Protein AF-A0AAE8HWF2-F1 (afdb_monomer_lite)

Secondary structure (DSSP, 8-state):
---HHHHHHHHHHHHHHHHHHHTS--------S-SPPP-PPP-----TT---PPPPTTSSS-PPPPPHHHHHHHH---GGGS-----PPP---TTTTTS-----SSPPTTGGG-

Sequence (114 aa):
MLSKPALKLLAVSGLVALAVSACGRRGALEPPQTAAPAAAPASGGAATGRRTLPVSVGLGGGAPEPDAASVRAGDELSVAAVPPGGTDAPVETSRGARRGYRVPKEPFILDPLL

Structure (mmCIF, N/CA/C/O backbone):
data_AF-A0AAE8HWF2-F1
#
_entry.id   AF-A0AAE8HWF2-F1
#
loop_
_atom_site.group_PDB
_atom_site.id
_atom_site.type_symbol
_atom_site.label_atom_id
_atom_site.label_alt_id
_atom_site.label_comp_id
_atom_site.label_asym_id
_atom_site.label_entity_id
_atom_site.label_seq_id
_atom_site.pdbx_PDB_ins_code
_atom_site.Cartn_x
_atom_site.Cartn_y
_atom_site.Cartn_z
_atom_site.occupancy
_atom_site.B_iso_or_equiv
_atom_site.auth_seq_id
_atom_site.auth_comp_id
_atom_site.auth_asym_id
_atom_site.auth_atom_id
_atom_site.pdbx_PDB_model_num
ATOM 1 N N . MET A 1 1 ? -1.653 30.275 40.012 1.00 62.50 1 MET A N 1
ATOM 2 C CA . MET A 1 1 ? -1.751 28.814 39.796 1.00 62.50 1 MET A CA 1
ATOM 3 C C . MET A 1 1 ? -3.032 28.552 39.025 1.00 62.50 1 MET A C 1
ATOM 5 O O . MET A 1 1 ? -4.103 28.825 39.551 1.00 62.50 1 MET A O 1
ATOM 9 N N . LEU A 1 2 ? -2.933 28.156 37.755 1.00 74.94 2 LEU A N 1
ATOM 10 C CA . LEU A 1 2 ? -4.113 27.953 36.913 1.00 74.94 2 LEU A CA 1
ATOM 11 C C . LEU A 1 2 ? -4.880 26.726 37.424 1.00 74.94 2 LEU A C 1
ATOM 13 O O . LEU A 1 2 ? -4.284 25.672 37.651 1.00 74.94 2 LEU A O 1
ATOM 17 N N . SER A 1 3 ? -6.181 26.870 37.670 1.00 84.38 3 SER A N 1
ATOM 18 C CA . SER A 1 3 ? -6.980 25.781 38.227 1.00 84.38 3 SER A CA 1
ATOM 19 C C . SER A 1 3 ? -7.027 24.602 37.243 1.00 84.38 3 SER A C 1
ATOM 21 O O . SER A 1 3 ? -7.055 24.781 36.025 1.00 84.38 3 SER A O 1
ATOM 23 N N . LYS A 1 4 ? -7.044 23.368 37.763 1.00 87.56 4 LYS A N 1
ATOM 24 C CA . LYS A 1 4 ? -7.183 22.141 36.956 1.00 87.56 4 LYS A CA 1
ATOM 25 C C . LYS A 1 4 ? -8.325 22.205 35.919 1.00 87.56 4 LYS A C 1
ATOM 27 O O . LYS A 1 4 ? -8.100 21.733 34.804 1.00 87.56 4 LYS A O 1
ATOM 32 N N . PRO A 1 5 ? -9.517 22.770 36.212 1.00 85.62 5 PRO A N 1
ATOM 33 C CA . PRO A 1 5 ? -10.549 22.933 35.187 1.00 85.62 5 PRO A CA 1
ATOM 34 C C . PRO A 1 5 ? -10.173 23.967 34.118 1.00 85.62 5 PRO A C 1
ATOM 36 O O . PRO A 1 5 ? -10.413 23.711 32.943 1.00 85.62 5 PRO A O 1
ATOM 39 N N . ALA A 1 6 ? -9.517 25.074 34.477 1.00 88.69 6 ALA A N 1
ATOM 40 C CA . ALA A 1 6 ? -9.061 26.068 33.503 1.00 88.69 6 ALA A CA 1
ATOM 41 C C . ALA A 1 6 ? -7.991 25.504 32.551 1.00 88.69 6 ALA A C 1
ATOM 43 O O . ALA A 1 6 ? -8.048 25.760 31.352 1.00 88.69 6 ALA A O 1
ATOM 44 N N . LEU A 1 7 ? -7.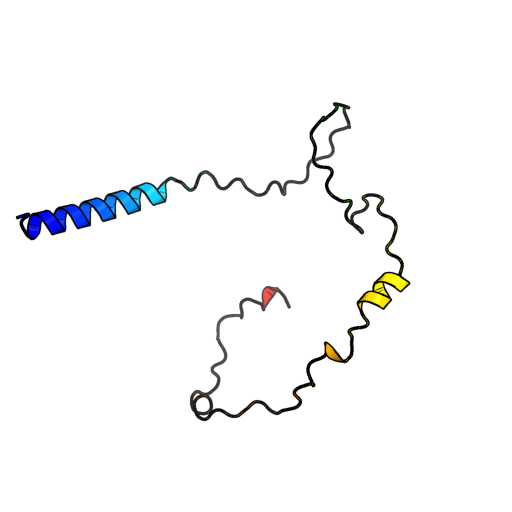074 24.665 33.049 1.00 91.25 7 LEU A N 1
ATOM 45 C CA . LEU A 1 7 ? -6.084 23.984 32.205 1.00 91.25 7 LEU A CA 1
ATOM 46 C C . LEU A 1 7 ? -6.748 23.021 31.203 1.00 91.25 7 LEU A C 1
ATOM 48 O O . LEU A 1 7 ? -6.369 22.984 30.035 1.00 91.25 7 LEU A O 1
ATOM 52 N N . LYS A 1 8 ? -7.766 22.267 31.642 1.00 91.06 8 LYS A N 1
ATOM 53 C CA . LYS A 1 8 ? -8.531 21.365 30.765 1.00 91.06 8 LYS A CA 1
ATOM 54 C C . LYS A 1 8 ? -9.299 22.134 29.694 1.00 91.06 8 LYS A C 1
ATOM 56 O O . LYS A 1 8 ? -9.282 21.724 28.540 1.00 91.06 8 LYS A O 1
ATOM 61 N N . LEU A 1 9 ? -9.928 23.252 30.061 1.00 93.81 9 LEU A N 1
ATOM 62 C CA . LEU A 1 9 ? -10.639 24.104 29.106 1.00 93.81 9 LEU A CA 1
ATOM 63 C C . LEU A 1 9 ? -9.697 24.664 28.036 1.00 93.81 9 LEU A C 1
ATOM 65 O O . LEU A 1 9 ? -10.053 24.662 26.863 1.00 93.81 9 LEU A O 1
ATOM 69 N N . LEU A 1 10 ? -8.483 25.065 28.422 1.00 93.44 10 LEU A N 1
ATOM 70 C CA . LEU A 1 10 ? -7.475 25.589 27.497 1.00 93.44 10 LEU A CA 1
ATOM 71 C C . LEU A 1 10 ? -6.927 24.497 26.558 1.00 93.44 10 LEU A C 1
ATOM 73 O O . LEU A 1 10 ? -6.728 24.732 25.369 1.00 93.44 10 LEU A O 1
ATOM 77 N N . ALA A 1 11 ? -6.741 23.276 27.065 1.00 93.50 11 ALA A N 1
ATOM 78 C CA . ALA A 1 11 ? -6.332 22.137 26.242 1.00 93.50 11 ALA A CA 1
ATOM 79 C C . ALA A 1 11 ? -7.414 21.735 25.224 1.00 93.50 11 ALA A C 1
ATOM 81 O O . ALA A 1 11 ? -7.111 21.500 24.054 1.00 93.50 11 ALA A O 1
ATOM 82 N N . VAL A 1 12 ? -8.680 21.693 25.654 1.00 95.19 12 VAL A N 1
ATOM 83 C CA . VAL A 1 12 ? -9.813 21.368 24.775 1.00 95.19 12 VAL A CA 1
ATOM 84 C C . VAL A 1 12 ? -10.005 22.452 23.715 1.00 95.19 12 VAL A C 1
ATOM 86 O O . VAL A 1 12 ? -10.159 22.121 22.540 1.00 95.19 12 VAL A O 1
ATOM 89 N N . SER A 1 13 ? -9.937 23.736 24.084 1.00 91.25 13 SER A N 1
ATOM 90 C CA . SER A 1 13 ? -10.081 24.830 23.115 1.00 91.25 13 SER A CA 1
ATOM 91 C C . SER A 1 13 ? -8.957 24.836 22.074 1.00 91.25 13 SER A C 1
ATOM 93 O O . SER A 1 13 ? -9.227 25.032 20.889 1.00 91.25 13 SER A O 1
ATOM 95 N N . GLY A 1 14 ? -7.717 24.546 22.485 1.00 92.69 14 GLY A N 1
ATOM 96 C CA . GLY A 1 14 ? -6.578 24.416 21.575 1.00 92.69 14 GLY A CA 1
ATOM 97 C C . GLY A 1 14 ? -6.745 23.274 20.569 1.00 92.69 14 GLY A C 1
ATOM 98 O O . GLY A 1 14 ? -6.499 23.464 19.377 1.00 92.69 14 GLY A O 1
ATOM 99 N N . LEU A 1 15 ? -7.228 22.110 21.018 1.00 91.19 15 LEU A N 1
ATOM 100 C CA . LEU A 1 15 ? -7.469 20.960 20.141 1.00 91.19 15 LEU A CA 1
ATOM 101 C C . LEU A 1 15 ? -8.554 21.258 19.093 1.00 91.19 15 LEU A C 1
ATOM 103 O O . LEU A 1 15 ? -8.394 20.930 17.917 1.00 91.19 15 LEU A O 1
ATOM 107 N N . VAL A 1 16 ? -9.637 21.921 19.512 1.00 91.31 16 VAL A N 1
ATOM 108 C CA . VAL A 1 16 ? -10.736 22.317 18.618 1.00 91.31 16 VAL A CA 1
ATOM 109 C C . VAL A 1 16 ? -10.252 23.322 17.570 1.00 91.31 16 VAL A C 1
ATOM 111 O O . VAL A 1 16 ? -10.530 23.149 16.384 1.00 91.31 16 VAL A O 1
ATOM 114 N N . ALA A 1 17 ? -9.474 24.331 17.971 1.00 88.12 17 ALA A N 1
ATOM 115 C CA . ALA A 1 17 ? -8.916 25.310 17.038 1.00 88.12 17 ALA A CA 1
ATOM 116 C C . ALA A 1 17 ? -7.984 24.658 15.995 1.00 88.12 17 ALA A C 1
ATOM 118 O O . ALA A 1 17 ? -8.047 24.984 14.804 1.00 88.12 17 ALA A O 1
ATOM 119 N N . LEU A 1 18 ? -7.163 23.689 16.419 1.00 84.12 18 LEU A N 1
ATOM 120 C CA . LEU A 1 18 ? -6.274 22.949 15.521 1.00 84.12 18 LEU A CA 1
ATOM 121 C C . LEU A 1 18 ? -7.067 22.136 14.485 1.00 84.12 18 LEU A C 1
ATOM 123 O O . LEU A 1 18 ? -6.780 22.215 13.291 1.00 84.12 18 LEU A O 1
ATOM 127 N N . ALA A 1 19 ? -8.100 21.413 14.922 1.00 83.06 19 ALA A N 1
ATOM 128 C CA . ALA A 1 19 ? -8.928 20.590 14.043 1.00 83.06 19 ALA A CA 1
ATOM 129 C C . ALA A 1 19 ? -9.660 21.421 12.974 1.00 83.06 19 ALA A C 1
ATOM 131 O O . ALA A 1 19 ? -9.674 21.050 11.799 1.00 83.06 19 ALA A O 1
ATOM 132 N N . VAL A 1 20 ? -10.219 22.574 13.355 1.00 82.50 20 VAL A N 1
ATOM 133 C CA . VAL A 1 20 ? -10.949 23.444 12.417 1.00 82.50 20 VAL A CA 1
ATOM 134 C C . VAL A 1 20 ? -10.001 24.092 11.401 1.00 82.50 20 VAL A C 1
ATOM 136 O O . VAL A 1 20 ? -10.334 24.173 10.220 1.00 82.50 20 VAL A O 1
ATOM 139 N N . SER A 1 21 ? -8.789 24.485 11.812 1.00 73.25 21 SER A N 1
ATOM 140 C CA . SER A 1 21 ? -7.801 25.076 10.890 1.00 73.25 21 SER A CA 1
ATOM 141 C C . SER A 1 21 ? -7.233 24.078 9.870 1.00 73.25 21 SER A C 1
ATOM 143 O O . SER A 1 21 ? -6.912 24.463 8.743 1.00 73.25 21 SER A O 1
ATOM 145 N N . ALA A 1 22 ? -7.165 22.788 10.215 1.00 67.38 22 ALA A N 1
ATOM 146 C CA . ALA A 1 22 ? -6.715 21.736 9.303 1.00 67.38 22 ALA A CA 1
ATOM 147 C C . ALA A 1 22 ? -7.746 21.390 8.209 1.00 67.38 22 ALA A C 1
ATOM 149 O O . ALA A 1 22 ? -7.369 20.889 7.149 1.00 67.38 22 ALA A O 1
ATOM 150 N N . CYS A 1 23 ? -9.031 21.686 8.426 1.00 64.69 23 CYS A N 1
ATOM 151 C CA . CYS A 1 23 ? -10.114 21.272 7.528 1.00 64.69 23 CYS A CA 1
ATOM 152 C C . CYS A 1 23 ? -10.315 22.185 6.299 1.00 64.69 23 CYS A C 1
ATOM 154 O O . CYS A 1 23 ? -11.016 21.804 5.369 1.00 64.69 23 CYS A O 1
ATOM 156 N N . GLY A 1 24 ? -9.696 23.373 6.254 1.00 61.97 24 GLY A N 1
ATOM 157 C CA . GLY A 1 24 ? -9.940 24.373 5.197 1.00 61.97 24 GLY A CA 1
ATOM 158 C C . GLY A 1 24 ? -8.816 24.580 4.172 1.00 61.97 24 GLY A C 1
ATOM 159 O O . GLY A 1 24 ? -8.994 25.324 3.214 1.00 61.97 24 GLY A O 1
ATOM 160 N N . ARG A 1 25 ? -7.639 23.961 4.354 1.00 57.47 25 ARG A N 1
ATOM 161 C CA . ARG A 1 25 ? -6.461 24.149 3.470 1.00 57.47 25 ARG A CA 1
ATOM 162 C C . ARG A 1 25 ? -6.388 23.166 2.303 1.00 57.47 25 ARG A C 1
ATOM 164 O O . ARG A 1 25 ? -5.469 23.255 1.492 1.00 57.47 25 ARG A O 1
ATOM 171 N N . ARG A 1 26 ? -7.337 22.237 2.194 1.00 59.62 26 ARG A N 1
ATOM 172 C CA . ARG A 1 26 ? -7.532 21.469 0.964 1.00 59.62 26 ARG A CA 1
ATOM 173 C C . ARG A 1 26 ? -8.344 22.361 0.023 1.00 59.62 26 ARG A C 1
ATOM 175 O O . ARG A 1 26 ? -9.561 22.247 -0.046 1.00 59.62 26 ARG A O 1
ATOM 182 N N . GLY A 1 27 ? -7.664 23.310 -0.628 1.00 60.41 27 GLY A N 1
ATOM 183 C CA . GLY A 1 27 ? -8.220 23.988 -1.801 1.00 60.41 27 GLY A CA 1
ATOM 184 C C . GLY A 1 27 ? -8.720 22.951 -2.810 1.00 60.41 27 GLY A C 1
ATOM 185 O O . GLY A 1 27 ? -8.299 21.792 -2.736 1.00 60.41 27 GLY A O 1
ATOM 186 N N . ALA A 1 28 ? -9.638 23.353 -3.697 1.00 60.34 28 ALA A N 1
ATOM 187 C CA . ALA A 1 28 ? -10.197 22.474 -4.721 1.00 60.34 28 ALA A CA 1
ATOM 188 C C . ALA A 1 28 ? -9.078 21.620 -5.327 1.00 60.34 28 ALA A C 1
ATOM 190 O O . ALA A 1 28 ? -8.038 22.150 -5.720 1.00 60.34 28 ALA A O 1
ATOM 191 N N . LEU A 1 29 ? -9.257 20.298 -5.295 1.00 59.38 29 LEU A N 1
ATOM 192 C CA . LEU A 1 29 ? -8.349 19.376 -5.958 1.00 59.38 29 LEU A CA 1
ATOM 193 C C . LEU A 1 29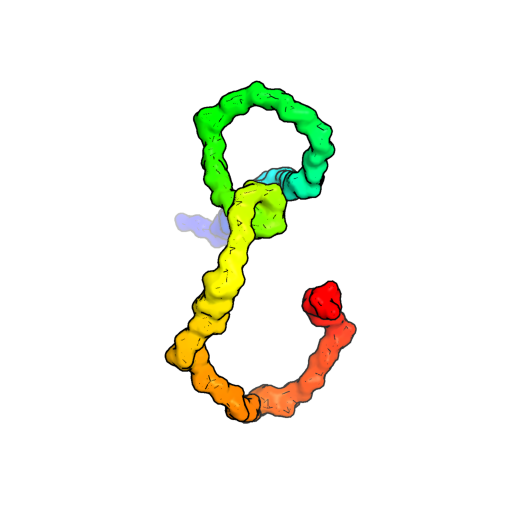 ? -8.419 19.721 -7.441 1.00 59.38 29 LEU A C 1
ATOM 195 O O . LEU A 1 29 ? -9.361 19.310 -8.112 1.00 59.38 29 LEU A O 1
ATOM 199 N N . GLU A 1 30 ? -7.472 20.530 -7.916 1.00 63.56 30 GLU A N 1
ATOM 200 C CA . GLU A 1 30 ? -7.312 20.772 -9.339 1.00 63.56 30 GLU A CA 1
ATOM 201 C C . GLU A 1 30 ? -7.085 19.395 -9.968 1.00 63.56 30 GLU A C 1
ATOM 203 O O . GLU A 1 30 ? -6.119 18.711 -9.595 1.00 63.56 30 GLU A O 1
ATOM 208 N N . PRO A 1 31 ? -8.005 18.923 -10.828 1.00 57.00 31 PRO A N 1
ATOM 209 C CA . PRO A 1 31 ? -7.811 17.653 -11.491 1.00 57.00 31 PRO A CA 1
ATOM 210 C C . PRO A 1 31 ? -6.499 17.738 -12.280 1.00 57.00 31 PRO A C 1
ATOM 212 O O . PRO A 1 31 ? -6.178 18.798 -12.827 1.00 57.00 31 PRO A O 1
ATOM 215 N N . PRO A 1 32 ? -5.703 16.656 -12.344 1.00 55.53 32 PRO A N 1
ATOM 216 C CA . PRO A 1 32 ? -4.558 16.645 -13.238 1.00 55.53 32 PRO A CA 1
ATOM 217 C C . PRO A 1 32 ? -5.059 17.028 -14.634 1.00 55.53 32 PRO A C 1
ATOM 219 O O . PRO A 1 32 ? -6.111 16.559 -15.070 1.00 55.53 32 PRO A O 1
ATOM 222 N N . GLN A 1 33 ? -4.328 17.916 -15.306 1.00 58.56 33 GLN A N 1
ATOM 223 C CA . GLN A 1 33 ? -4.620 18.455 -16.643 1.00 58.56 33 GLN A CA 1
ATOM 224 C C . GLN A 1 33 ? -4.456 17.370 -17.734 1.00 58.56 33 GLN A C 1
ATOM 226 O O . GLN A 1 33 ? -3.883 17.585 -18.794 1.00 58.56 33 GLN A O 1
ATOM 231 N N . THR A 1 34 ? -4.944 16.161 -17.464 1.00 53.62 34 THR A N 1
ATOM 232 C CA . THR A 1 34 ? -4.955 14.998 -18.350 1.00 53.62 34 THR A CA 1
ATOM 233 C C . THR A 1 34 ? -6.055 15.094 -19.409 1.00 53.62 34 THR A C 1
ATOM 235 O O . THR A 1 34 ? -6.208 14.180 -20.215 1.00 53.62 34 THR A O 1
ATOM 238 N N . ALA A 1 35 ? -6.821 16.189 -19.452 1.00 54.72 35 ALA A N 1
ATOM 239 C CA . ALA A 1 35 ? -7.588 16.514 -20.642 1.00 54.72 35 ALA A CA 1
ATOM 240 C C . ALA A 1 35 ? -6.593 16.901 -21.745 1.00 54.72 35 ALA A C 1
ATOM 242 O O . ALA A 1 35 ? -6.038 17.999 -21.741 1.00 54.72 35 ALA A O 1
ATOM 243 N N . ALA A 1 36 ? -6.338 15.962 -22.659 1.00 51.88 36 ALA A N 1
ATOM 244 C CA . ALA A 1 36 ? -5.548 16.197 -23.858 1.00 51.88 36 ALA A CA 1
ATOM 245 C C . ALA A 1 36 ? -6.038 17.485 -24.545 1.00 51.88 36 ALA A C 1
ATOM 247 O O . ALA A 1 36 ? -7.241 17.606 -24.803 1.00 51.88 36 ALA A O 1
ATOM 248 N N . PRO A 1 37 ? -5.159 18.459 -24.840 1.00 50.06 37 PRO A N 1
ATOM 249 C CA . PRO A 1 37 ? -5.582 19.627 -25.587 1.00 50.06 37 PRO A CA 1
ATOM 250 C C . PRO A 1 37 ? -6.009 19.164 -26.982 1.00 50.06 37 PRO A C 1
ATOM 252 O O . PRO A 1 37 ? -5.226 18.564 -27.719 1.00 50.06 37 PRO A O 1
ATOM 255 N N . ALA A 1 38 ? -7.263 19.440 -27.344 1.00 59.59 38 ALA A N 1
ATOM 256 C CA . ALA A 1 38 ? -7.675 19.405 -28.737 1.00 59.59 38 ALA A CA 1
ATOM 257 C C . ALA A 1 38 ? -6.752 20.354 -29.514 1.00 59.59 38 ALA A C 1
ATOM 259 O O . ALA A 1 38 ? -6.527 21.490 -29.091 1.00 59.59 38 ALA A O 1
ATOM 260 N N . ALA A 1 39 ? -6.171 19.857 -30.606 1.00 48.00 39 ALA A N 1
ATOM 261 C CA . ALA A 1 39 ? -5.190 20.577 -31.402 1.00 48.00 39 ALA A CA 1
ATOM 262 C C . ALA A 1 39 ? -5.717 21.966 -31.807 1.00 48.00 39 ALA A C 1
ATOM 264 O O . ALA A 1 39 ? -6.652 22.079 -32.597 1.00 48.00 39 ALA A O 1
ATOM 265 N N . ALA A 1 40 ? -5.096 23.018 -31.275 1.00 46.09 40 ALA A N 1
ATOM 266 C CA . ALA A 1 40 ? -5.243 24.385 -31.759 1.00 46.09 40 ALA A CA 1
ATOM 267 C C . ALA A 1 40 ? -3.996 24.749 -32.583 1.00 46.09 40 ALA A C 1
ATOM 269 O O . ALA A 1 40 ? -2.889 24.334 -32.219 1.00 46.09 40 ALA A O 1
ATOM 270 N N . PRO A 1 41 ? -4.142 25.487 -33.698 1.00 44.44 41 PRO A N 1
ATOM 271 C CA . PRO A 1 41 ? -3.028 25.756 -34.589 1.00 44.44 41 PRO A CA 1
ATOM 272 C C . PRO A 1 41 ? -2.022 26.701 -33.929 1.00 44.44 41 PRO A C 1
ATOM 274 O O . PRO A 1 41 ? -2.375 27.605 -33.172 1.00 44.44 41 PRO A O 1
ATOM 277 N N . ALA A 1 42 ? -0.750 26.457 -34.236 1.00 51.38 42 ALA A N 1
ATOM 278 C CA . ALA A 1 42 ? 0.388 27.195 -33.726 1.00 51.38 42 ALA A CA 1
ATOM 279 C C . ALA A 1 42 ? 0.288 28.690 -34.058 1.00 51.38 42 ALA A C 1
ATOM 281 O O . ALA A 1 42 ? 0.291 29.085 -35.222 1.00 51.38 42 ALA A O 1
ATOM 282 N N . SER A 1 43 ? 0.298 29.524 -33.025 1.00 38.56 43 SER A N 1
ATOM 283 C CA . SER A 1 43 ? 0.600 30.945 -33.150 1.00 38.56 43 SER A CA 1
ATOM 284 C C . SER A 1 43 ? 1.823 31.262 -32.301 1.00 38.56 43 SER A C 1
ATOM 286 O O . SER A 1 43 ? 1.842 31.034 -31.090 1.00 38.56 43 SER A O 1
ATOM 288 N N . GLY A 1 44 ? 2.862 31.732 -32.994 1.00 54.12 44 GLY A N 1
ATOM 289 C CA . GLY A 1 44 ? 4.159 32.084 -32.447 1.00 54.12 44 GLY A CA 1
ATOM 290 C C . GLY A 1 44 ? 4.063 33.154 -31.365 1.00 54.12 44 GLY A C 1
ATOM 291 O O . GLY A 1 44 ? 3.341 34.139 -31.483 1.00 54.12 44 GLY A O 1
ATOM 292 N N . GLY A 1 45 ? 4.833 32.947 -30.308 1.00 38.78 45 GLY A N 1
ATOM 293 C CA . GLY A 1 45 ? 4.963 33.882 -29.205 1.00 38.78 45 GLY A CA 1
ATOM 294 C C . GLY A 1 45 ? 6.114 33.428 -28.330 1.00 38.78 45 GLY A C 1
ATOM 295 O O . GLY A 1 45 ? 6.004 32.430 -27.620 1.00 38.78 45 GLY A O 1
ATOM 296 N N . ALA A 1 46 ? 7.238 34.129 -28.456 1.00 54.97 46 ALA A N 1
ATOM 297 C CA . ALA A 1 46 ? 8.466 33.890 -27.718 1.00 54.97 46 ALA A CA 1
ATOM 298 C C . ALA A 1 46 ? 8.192 33.774 -26.210 1.00 54.97 46 ALA A C 1
ATOM 300 O O . ALA A 1 46 ? 7.704 34.709 -25.579 1.00 54.97 46 ALA A O 1
ATOM 301 N N . ALA A 1 47 ? 8.533 32.624 -25.631 1.00 47.88 47 ALA A N 1
ATOM 302 C CA . ALA A 1 47 ? 8.538 32.425 -24.191 1.00 47.88 47 ALA A CA 1
ATOM 303 C C . ALA A 1 47 ? 9.991 32.411 -23.704 1.00 47.88 47 ALA A C 1
ATOM 305 O O . ALA A 1 47 ? 10.612 31.356 -23.563 1.00 47.88 47 ALA A O 1
ATOM 306 N N . THR A 1 48 ? 10.518 33.610 -23.462 1.00 53.28 48 THR A N 1
ATOM 307 C CA . THR A 1 48 ? 11.827 33.898 -22.853 1.00 53.28 48 THR A CA 1
ATOM 308 C C . THR A 1 48 ? 11.854 33.460 -21.380 1.00 53.28 48 THR A C 1
ATOM 310 O O . THR A 1 48 ? 11.931 34.279 -20.470 1.00 53.28 48 THR A O 1
ATOM 313 N N . GLY A 1 49 ? 11.719 32.155 -21.129 1.00 56.75 49 GLY A N 1
ATOM 314 C CA . GLY A 1 49 ? 11.692 31.605 -19.769 1.00 56.75 49 GLY A CA 1
ATOM 315 C C . GLY A 1 49 ? 11.134 30.190 -19.611 1.00 56.75 49 GLY A C 1
ATOM 316 O O . GLY A 1 49 ? 10.864 29.776 -18.485 1.00 56.75 49 GLY A O 1
ATOM 317 N N . ARG A 1 50 ? 10.936 29.417 -20.688 1.00 50.34 50 ARG A N 1
ATOM 318 C CA . ARG A 1 50 ? 10.571 28.001 -20.541 1.00 50.34 50 ARG A CA 1
ATOM 319 C C . ARG A 1 50 ? 11.828 27.193 -20.248 1.00 50.34 50 ARG A C 1
ATOM 321 O O . ARG A 1 50 ? 12.731 27.141 -21.074 1.00 50.34 50 ARG A O 1
ATOM 328 N N . ARG A 1 51 ? 11.874 26.549 -19.077 1.00 60.81 51 ARG A N 1
ATOM 329 C CA . ARG A 1 51 ? 12.783 25.422 -18.835 1.00 60.81 51 ARG A CA 1
ATOM 330 C C . ARG A 1 51 ? 12.540 24.416 -19.956 1.00 60.81 51 ARG A C 1
ATOM 332 O O . ARG A 1 51 ? 11.481 23.793 -19.984 1.00 60.81 51 ARG A O 1
ATOM 339 N N . THR A 1 52 ? 13.473 24.319 -20.895 1.00 63.91 52 THR A N 1
ATOM 340 C CA . THR A 1 52 ? 13.447 23.281 -21.921 1.00 63.91 52 THR A CA 1
ATOM 341 C C . THR A 1 52 ? 13.490 21.948 -21.191 1.00 63.91 52 THR A C 1
ATOM 343 O O . THR A 1 52 ? 14.471 21.640 -20.514 1.00 63.91 52 THR A O 1
ATOM 346 N N . LEU A 1 53 ? 12.387 21.206 -21.239 1.00 68.00 53 LEU A N 1
ATOM 347 C CA . LEU A 1 53 ? 12.354 19.853 -20.709 1.00 68.00 53 LEU A CA 1
ATOM 348 C C . LEU A 1 53 ? 13.269 18.991 -21.589 1.00 68.00 53 LEU A C 1
ATOM 350 O O . LEU A 1 53 ? 13.268 19.181 -22.810 1.00 68.00 53 LEU A O 1
ATOM 354 N N . PRO A 1 54 ? 14.068 18.085 -21.002 1.00 66.88 54 PRO A N 1
ATOM 355 C CA . PRO A 1 54 ? 14.854 17.149 -21.789 1.00 66.88 54 PRO A CA 1
ATOM 356 C C . PRO A 1 54 ? 13.918 16.357 -22.705 1.00 66.88 54 PRO A C 1
ATOM 358 O O . PRO A 1 54 ? 12.830 15.950 -22.296 1.00 66.88 54 PRO A O 1
ATOM 361 N N . VAL A 1 55 ? 14.332 16.184 -23.959 1.00 71.56 55 VAL A N 1
ATOM 362 C CA . VAL A 1 55 ? 13.559 15.437 -24.952 1.00 71.56 55 VAL A CA 1
ATOM 363 C C . VAL A 1 55 ? 13.461 13.986 -24.485 1.00 71.56 55 VAL A C 1
ATOM 365 O O . VAL A 1 55 ? 14.476 13.344 -24.218 1.00 71.56 55 VAL A O 1
ATOM 368 N N . SER A 1 56 ? 12.241 13.474 -24.355 1.00 61.62 56 SER A N 1
ATOM 369 C CA . SER A 1 56 ? 11.981 12.080 -24.008 1.00 61.62 56 SER A CA 1
ATOM 370 C C . SER A 1 56 ? 12.159 11.181 -25.235 1.00 61.62 56 SER A C 1
ATOM 372 O O . SER A 1 56 ? 11.554 11.402 -26.286 1.00 61.62 56 SER A O 1
ATOM 374 N N . VAL A 1 57 ? 12.987 10.144 -25.090 1.00 70.75 57 VAL A N 1
ATOM 375 C CA . VAL A 1 57 ? 13.157 9.081 -26.092 1.00 70.75 57 VAL A CA 1
ATOM 376 C C . VAL A 1 57 ? 11.864 8.255 -26.166 1.00 70.75 57 VAL A C 1
ATOM 378 O O . VAL A 1 57 ? 11.319 7.872 -25.134 1.00 70.75 57 VAL A O 1
ATOM 381 N N . GLY A 1 58 ? 11.350 8.011 -27.377 1.00 66.50 58 GLY A N 1
ATOM 382 C CA . GLY A 1 58 ? 10.202 7.122 -27.625 1.00 66.50 58 GLY A CA 1
ATOM 383 C C . GLY A 1 58 ? 8.806 7.766 -27.699 1.00 66.50 58 GLY A C 1
ATOM 384 O O . GLY A 1 58 ? 7.866 7.093 -28.105 1.00 66.50 58 GLY A O 1
ATOM 385 N N . LEU A 1 59 ? 8.639 9.062 -27.389 1.00 67.56 59 LEU A N 1
ATOM 386 C CA . LEU A 1 59 ? 7.336 9.764 -27.475 1.00 67.56 59 LEU A CA 1
ATOM 387 C C . LEU A 1 59 ? 7.160 10.631 -28.742 1.00 67.56 59 LEU A C 1
ATOM 389 O O . LEU A 1 59 ? 6.431 11.620 -28.741 1.00 67.56 59 LEU A O 1
ATOM 393 N N . GLY A 1 60 ? 7.837 10.286 -29.841 1.00 61.91 60 GLY A N 1
ATOM 394 C CA . GLY A 1 60 ? 7.695 10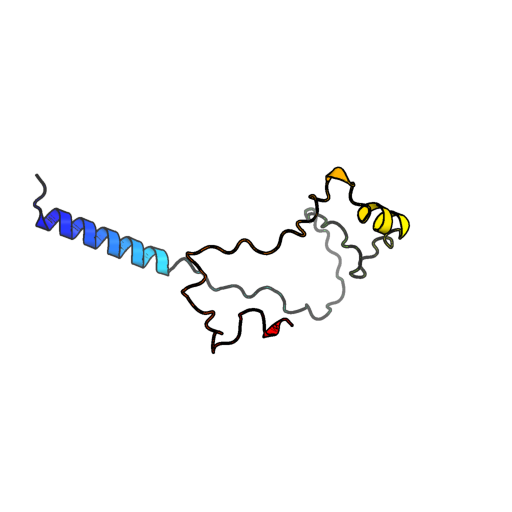.995 -31.124 1.00 61.91 60 GLY A CA 1
ATOM 395 C C . GLY A 1 60 ? 8.299 12.410 -31.162 1.00 61.91 60 GLY A C 1
ATOM 396 O O . GLY A 1 60 ? 8.109 13.129 -32.136 1.00 61.91 60 GLY A O 1
ATOM 397 N N . GLY A 1 61 ? 9.054 12.811 -30.131 1.00 66.75 61 GLY A N 1
ATOM 398 C CA . GLY A 1 61 ? 9.663 14.142 -29.985 1.00 66.75 61 GLY A CA 1
ATOM 399 C C . GLY A 1 61 ? 10.985 14.367 -30.733 1.00 66.75 61 GLY A C 1
ATOM 400 O O . GLY A 1 61 ? 11.696 15.315 -30.414 1.00 66.75 61 GLY A O 1
ATOM 401 N N . GLY A 1 62 ? 11.347 13.505 -31.689 1.00 63.69 62 GLY A N 1
ATOM 402 C CA . GLY A 1 62 ? 12.554 13.672 -32.511 1.00 63.69 62 GLY A CA 1
ATOM 403 C C . GLY A 1 62 ? 13.887 13.395 -31.804 1.00 63.69 62 GLY A C 1
ATOM 404 O O . GLY A 1 62 ? 14.933 13.771 -32.328 1.00 63.69 62 GLY A O 1
ATOM 405 N N . ALA A 1 63 ? 13.881 12.749 -30.631 1.00 68.19 63 ALA A N 1
ATOM 406 C CA . ALA A 1 63 ? 15.111 12.209 -30.057 1.00 68.19 63 ALA A CA 1
ATOM 407 C C . ALA A 1 63 ? 15.674 11.103 -30.973 1.00 68.19 63 ALA A C 1
ATOM 409 O O . ALA A 1 63 ? 14.883 10.324 -31.512 1.00 68.19 63 ALA A O 1
ATOM 410 N N . PRO A 1 64 ? 17.006 11.028 -31.164 1.00 74.56 64 PRO A N 1
ATOM 411 C CA . PRO A 1 64 ? 17.609 9.944 -31.926 1.00 74.56 64 PRO A CA 1
ATOM 412 C C . PRO A 1 64 ? 17.264 8.599 -31.281 1.00 74.56 64 PRO A C 1
ATOM 414 O O . PRO A 1 64 ? 17.241 8.487 -30.052 1.00 74.56 64 PRO A O 1
ATOM 417 N N . GLU A 1 65 ? 16.987 7.601 -32.120 1.00 74.94 65 GLU A N 1
ATOM 418 C CA . GLU A 1 65 ? 16.698 6.239 -31.673 1.00 74.94 65 GLU A CA 1
ATOM 419 C C . GLU A 1 65 ? 17.866 5.731 -30.811 1.00 74.94 65 GLU A C 1
ATOM 421 O O . GLU A 1 65 ? 19.027 5.901 -31.206 1.00 74.94 65 GLU A O 1
ATOM 426 N N . PRO A 1 66 ? 17.599 5.163 -29.621 1.00 70.69 66 PRO A N 1
ATOM 427 C CA . PRO A 1 66 ? 18.653 4.695 -28.741 1.00 70.69 66 PRO A CA 1
ATOM 428 C C . PRO A 1 66 ? 19.432 3.578 -29.433 1.00 70.69 66 PRO A C 1
ATOM 430 O O . PRO A 1 66 ? 18.862 2.625 -29.961 1.00 70.69 66 PRO A O 1
ATOM 433 N N . ASP A 1 67 ? 20.755 3.702 -29.426 1.00 81.50 67 ASP A N 1
ATOM 434 C CA . ASP A 1 67 ? 21.634 2.694 -29.999 1.00 81.50 67 ASP A CA 1
ATOM 435 C C . ASP A 1 67 ? 21.460 1.349 -29.271 1.00 81.50 67 ASP A C 1
ATOM 437 O O . ASP A 1 67 ? 21.574 1.251 -28.045 1.00 81.50 67 ASP A O 1
ATOM 441 N N . ALA A 1 68 ? 21.206 0.292 -30.041 1.00 75.00 68 ALA A N 1
ATOM 442 C CA . ALA A 1 68 ? 20.965 -1.047 -29.517 1.00 75.00 68 ALA A CA 1
ATOM 443 C C . ALA A 1 68 ? 22.172 -1.606 -28.744 1.00 75.00 68 ALA A C 1
ATOM 445 O O . ALA A 1 68 ? 21.990 -2.392 -27.810 1.00 75.00 68 ALA A O 1
ATOM 446 N N . ALA A 1 69 ? 23.399 -1.200 -29.095 1.00 76.00 69 ALA A N 1
ATOM 447 C CA . ALA A 1 69 ? 24.588 -1.599 -28.344 1.00 76.00 69 ALA A CA 1
ATOM 448 C C . ALA A 1 69 ? 24.648 -0.916 -26.968 1.00 76.00 69 ALA A C 1
ATOM 450 O O . ALA A 1 69 ? 25.031 -1.553 -25.988 1.00 76.00 69 ALA A O 1
ATOM 451 N N . SER A 1 70 ? 24.185 0.330 -26.872 1.00 70.62 70 SER A N 1
ATOM 452 C CA . SER A 1 70 ? 24.080 1.076 -25.613 1.00 70.62 70 SER A CA 1
ATOM 453 C C . SER A 1 70 ? 23.023 0.494 -24.664 1.00 70.62 70 SER A C 1
ATOM 455 O O . SER A 1 70 ? 23.257 0.422 -23.459 1.00 70.62 70 SER A O 1
ATOM 457 N N . VAL A 1 71 ? 21.892 0.015 -25.196 1.00 73.69 71 VAL A N 1
ATOM 458 C CA . VAL A 1 71 ? 20.869 -0.701 -24.406 1.00 73.69 71 VAL A CA 1
ATOM 459 C C . VAL A 1 71 ? 21.424 -2.023 -23.874 1.00 73.69 71 VAL A C 1
ATOM 461 O O . VAL A 1 71 ? 21.275 -2.320 -22.693 1.00 73.69 71 VAL A O 1
ATOM 464 N N . ARG A 1 72 ? 22.122 -2.787 -24.725 1.00 75.31 72 ARG A N 1
ATOM 465 C CA . ARG A 1 72 ? 22.746 -4.059 -24.331 1.00 75.31 72 ARG A CA 1
ATOM 466 C C . ARG A 1 72 ? 23.838 -3.865 -23.278 1.00 75.31 72 ARG A C 1
ATOM 468 O O . ARG A 1 72 ? 23.897 -4.628 -22.328 1.00 75.31 72 ARG A O 1
ATOM 475 N N . ALA A 1 73 ? 24.665 -2.829 -23.408 1.00 75.75 73 ALA A N 1
ATOM 476 C CA . ALA A 1 73 ? 25.728 -2.540 -22.448 1.00 75.75 73 ALA A CA 1
ATOM 477 C C . ALA A 1 73 ? 25.207 -2.189 -21.041 1.00 75.75 73 ALA A C 1
ATOM 479 O O . ALA A 1 73 ? 25.911 -2.422 -20.063 1.00 75.75 73 ALA A O 1
ATOM 480 N N . GLY A 1 74 ? 23.995 -1.633 -20.928 1.00 71.44 74 GLY A N 1
ATOM 481 C CA . GLY A 1 74 ? 23.364 -1.324 -19.640 1.00 71.44 74 GLY A CA 1
ATOM 482 C C . GLY A 1 74 ? 22.758 -2.533 -18.917 1.00 71.44 74 GLY A C 1
ATOM 483 O O . GLY A 1 74 ? 22.499 -2.442 -17.720 1.00 71.44 74 GLY A O 1
ATOM 484 N N . ASP A 1 75 ? 22.544 -3.641 -19.629 1.00 73.88 75 ASP A N 1
ATOM 485 C CA . ASP A 1 75 ? 21.961 -4.885 -19.101 1.00 73.88 75 ASP A CA 1
ATOM 486 C C . ASP A 1 75 ? 23.030 -5.833 -18.516 1.00 73.88 75 ASP A C 1
ATOM 488 O O . ASP A 1 75 ? 22.740 -6.719 -17.714 1.00 73.88 75 ASP A O 1
ATOM 492 N N . GLU A 1 76 ? 24.302 -5.605 -18.856 1.00 82.12 76 GLU A N 1
ATOM 493 C CA . GLU A 1 76 ? 25.449 -6.347 -18.328 1.00 82.12 76 GLU A CA 1
ATOM 494 C C . GLU A 1 76 ? 25.778 -5.879 -16.895 1.00 82.12 76 GLU A C 1
ATOM 496 O O . GLU A 1 76 ? 26.675 -5.067 -16.645 1.00 82.12 76 GLU A O 1
ATOM 501 N N . LEU A 1 77 ? 25.022 -6.378 -15.917 1.00 72.25 77 LEU A N 1
ATOM 502 C CA . LEU A 1 77 ? 25.309 -6.176 -14.497 1.00 72.25 77 LEU A CA 1
ATOM 503 C C . LEU A 1 77 ? 26.650 -6.828 -14.125 1.00 72.25 77 LEU A C 1
ATOM 505 O O . LEU A 1 77 ? 26.895 -8.002 -14.397 1.00 72.25 77 LEU A O 1
ATOM 509 N N . SER A 1 78 ? 27.517 -6.075 -13.440 1.00 77.38 78 SER A N 1
ATOM 510 C CA . SER A 1 78 ? 28.765 -6.619 -12.892 1.00 77.38 78 SER A CA 1
ATOM 511 C C . SER A 1 78 ? 28.473 -7.818 -11.986 1.00 77.38 78 SER A C 1
ATOM 513 O O . SER A 1 78 ? 27.581 -7.755 -11.143 1.00 77.38 78 SER A O 1
ATOM 515 N N . VAL A 1 79 ? 29.270 -8.885 -12.093 1.00 71.81 79 VAL A N 1
ATOM 516 C CA . VAL A 1 79 ? 29.130 -10.104 -11.269 1.00 71.81 79 VAL A CA 1
ATOM 517 C C . VAL A 1 79 ? 29.172 -9.791 -9.766 1.00 71.81 79 VAL A C 1
ATOM 519 O O . VAL A 1 79 ? 28.540 -10.478 -8.974 1.00 71.81 79 VAL A O 1
ATOM 522 N N . ALA A 1 80 ? 29.848 -8.710 -9.364 1.00 76.19 80 ALA A N 1
ATOM 523 C CA . ALA A 1 80 ? 29.875 -8.241 -7.977 1.00 76.19 80 ALA A CA 1
ATOM 524 C C . ALA A 1 80 ? 28.568 -7.564 -7.508 1.00 76.19 80 ALA A C 1
ATOM 526 O O . ALA A 1 80 ? 28.359 -7.410 -6.307 1.00 76.19 80 ALA A O 1
ATOM 527 N N . ALA A 1 81 ? 27.707 -7.133 -8.434 1.00 75.19 81 ALA A N 1
ATOM 528 C CA . ALA A 1 81 ? 26.404 -6.526 -8.155 1.00 75.19 81 ALA A CA 1
ATOM 529 C C . ALA A 1 81 ? 25.271 -7.562 -8.078 1.00 75.19 81 ALA A C 1
ATOM 531 O O . ALA A 1 81 ? 24.179 -7.238 -7.612 1.00 75.19 81 ALA A O 1
ATOM 532 N N . VAL A 1 82 ? 25.526 -8.802 -8.506 1.00 74.75 82 VAL A N 1
ATOM 533 C CA . VAL A 1 82 ? 24.600 -9.919 -8.327 1.00 74.75 82 VAL A CA 1
ATOM 534 C C . VAL A 1 82 ? 24.841 -10.489 -6.928 1.00 74.75 82 VAL A C 1
ATOM 536 O O . VAL A 1 82 ? 25.899 -11.078 -6.691 1.00 74.75 82 VAL A O 1
ATOM 539 N N . PRO A 1 83 ? 23.914 -10.308 -5.966 1.00 73.88 83 PRO A N 1
ATOM 540 C CA . PRO A 1 83 ? 24.051 -10.969 -4.677 1.00 73.88 83 PRO A CA 1
ATOM 541 C C . PRO A 1 83 ? 24.106 -12.484 -4.916 1.00 73.88 83 PRO A C 1
ATOM 543 O O . PRO A 1 83 ? 23.419 -12.970 -5.821 1.00 73.88 83 PRO A O 1
ATOM 546 N N . PRO A 1 84 ? 24.902 -13.246 -4.143 1.00 76.50 84 PRO A N 1
ATOM 547 C CA . PRO A 1 84 ? 24.922 -14.696 -4.277 1.00 76.50 84 PRO A CA 1
ATOM 548 C C . PRO A 1 84 ? 23.482 -15.199 -4.167 1.00 76.50 84 PRO A C 1
ATOM 550 O O . PRO A 1 84 ? 22.796 -14.921 -3.182 1.00 76.50 84 PRO A O 1
ATOM 553 N N . GLY A 1 85 ? 23.005 -15.850 -5.230 1.00 68.94 85 GLY A N 1
ATOM 554 C CA . GLY A 1 85 ? 21.632 -16.322 -5.319 1.00 68.94 85 GLY A CA 1
ATOM 555 C C . GLY A 1 85 ? 21.318 -17.199 -4.116 1.00 68.94 85 GLY A C 1
ATOM 556 O O . GLY A 1 85 ? 21.928 -18.249 -3.933 1.00 68.94 85 GLY A O 1
ATOM 557 N N . GLY A 1 86 ? 20.385 -16.746 -3.281 1.00 66.00 86 GLY A N 1
ATOM 558 C CA . GLY A 1 86 ? 19.880 -17.520 -2.159 1.00 66.00 86 GLY A CA 1
ATOM 559 C C . GLY A 1 86 ? 19.017 -18.655 -2.690 1.00 66.00 86 GLY A C 1
ATOM 560 O O . GLY A 1 86 ? 17.811 -18.501 -2.833 1.00 66.00 86 GLY A O 1
ATOM 561 N N . THR A 1 87 ? 19.636 -19.792 -2.995 1.00 64.25 87 THR A N 1
ATOM 562 C CA . THR A 1 87 ? 18.931 -21.071 -3.165 1.00 64.25 87 THR A CA 1
ATOM 563 C C . THR A 1 87 ? 18.514 -21.669 -1.825 1.00 64.25 87 THR A C 1
ATOM 565 O O . THR A 1 87 ? 17.974 -22.773 -1.792 1.00 64.25 87 THR A O 1
ATOM 568 N N . ASP A 1 88 ? 18.803 -20.981 -0.718 1.00 70.69 88 ASP A N 1
ATOM 569 C CA . ASP A 1 88 ? 18.392 -21.429 0.598 1.00 70.69 88 ASP A CA 1
ATOM 570 C C . ASP A 1 88 ? 16.873 -21.513 0.659 1.00 70.69 88 ASP A C 1
ATOM 572 O O . ASP A 1 88 ? 16.140 -20.562 0.368 1.00 70.69 88 ASP A O 1
ATOM 576 N N . ALA A 1 89 ? 16.410 -22.702 1.035 1.00 73.94 89 ALA A N 1
ATOM 577 C CA . ALA A 1 89 ? 15.012 -22.935 1.309 1.00 73.94 89 ALA A CA 1
ATOM 578 C C . ALA A 1 89 ? 14.530 -21.925 2.369 1.00 73.94 89 ALA A C 1
ATOM 580 O O . ALA A 1 89 ? 15.290 -21.576 3.280 1.00 73.94 89 ALA A O 1
ATOM 581 N N . PRO A 1 90 ? 13.273 -21.456 2.280 1.00 73.25 90 PRO A N 1
ATOM 582 C CA . PRO A 1 90 ? 12.702 -20.559 3.273 1.00 73.25 90 PRO A CA 1
ATOM 583 C C . PRO A 1 90 ? 12.952 -21.070 4.698 1.00 73.25 90 PRO A C 1
ATOM 585 O O . PRO A 1 90 ? 12.617 -22.208 5.023 1.00 73.25 90 PRO A O 1
ATOM 588 N N . VAL A 1 91 ? 13.539 -20.229 5.553 1.00 76.94 91 VAL A N 1
ATOM 589 C CA . VAL A 1 91 ? 13.831 -20.593 6.945 1.00 76.94 91 VAL A CA 1
ATOM 590 C C . VAL A 1 91 ? 12.516 -20.826 7.689 1.00 76.94 91 VAL A C 1
ATOM 592 O O . VAL A 1 91 ? 11.738 -19.893 7.913 1.00 76.94 91 VAL A O 1
ATOM 595 N N . GLU A 1 92 ? 12.267 -22.071 8.096 1.00 67.88 92 GLU A N 1
ATOM 596 C CA . GLU A 1 92 ? 11.095 -22.426 8.892 1.00 67.88 92 GLU A CA 1
ATOM 597 C C . GLU A 1 92 ? 11.191 -21.784 10.282 1.00 67.88 92 GLU A C 1
ATOM 599 O O . GLU A 1 92 ? 11.900 -22.242 11.178 1.00 67.88 92 GLU A O 1
ATOM 604 N N . THR A 1 93 ? 10.465 -20.685 10.487 1.00 71.56 93 THR A N 1
ATOM 605 C CA . THR A 1 93 ? 10.353 -20.077 11.814 1.00 71.56 93 THR A CA 1
ATOM 606 C C . THR A 1 93 ? 9.222 -20.746 12.599 1.00 71.56 93 THR A C 1
ATOM 608 O O . THR A 1 93 ? 8.065 -20.786 12.172 1.00 71.56 93 THR A O 1
ATOM 611 N N . SER A 1 94 ? 9.524 -21.223 13.810 1.00 65.94 94 SER A N 1
ATOM 612 C CA . SER A 1 94 ? 8.543 -21.849 14.718 1.00 65.94 94 SER A CA 1
ATOM 613 C C . SER A 1 94 ? 7.362 -20.934 15.078 1.00 65.94 94 SER A C 1
ATOM 615 O O . SER A 1 94 ? 6.296 -21.404 15.482 1.00 65.94 94 SER A O 1
ATOM 617 N N . ARG A 1 95 ? 7.535 -19.616 14.904 1.00 64.56 95 ARG A N 1
ATOM 618 C CA . ARG A 1 95 ? 6.513 -18.592 15.148 1.00 64.56 95 ARG A CA 1
ATOM 619 C C . ARG A 1 95 ? 5.428 -18.559 14.059 1.00 64.56 95 ARG A C 1
ATOM 621 O O . ARG A 1 95 ? 4.301 -18.170 14.360 1.00 64.56 95 ARG A O 1
ATOM 628 N N . GLY A 1 96 ? 5.755 -18.971 12.829 1.00 60.19 96 GLY A N 1
ATOM 629 C CA . GLY A 1 96 ? 4.846 -18.985 11.676 1.00 60.19 96 GLY A CA 1
ATOM 630 C C . GLY A 1 96 ? 4.118 -20.315 11.470 1.00 60.19 96 GLY A C 1
ATOM 631 O O . GLY A 1 96 ? 2.945 -20.311 11.115 1.00 60.19 96 GLY A O 1
ATOM 632 N N . ALA A 1 97 ? 4.757 -21.446 11.790 1.00 57.72 97 ALA A N 1
ATOM 633 C CA . ALA A 1 97 ? 4.221 -22.786 11.517 1.00 57.72 97 ALA A CA 1
ATOM 634 C C . ALA A 1 97 ? 2.865 -23.091 12.192 1.00 57.72 97 ALA A C 1
ATOM 636 O O . ALA A 1 97 ? 2.079 -23.8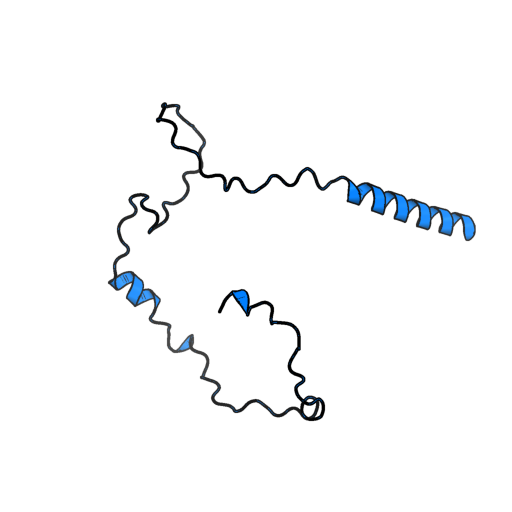84 11.683 1.00 57.72 97 ALA A O 1
ATOM 637 N N . ARG A 1 98 ? 2.560 -22.459 13.338 1.00 57.97 98 ARG A N 1
ATOM 638 C CA . ARG A 1 98 ? 1.286 -22.673 14.060 1.00 57.97 98 ARG A CA 1
ATOM 639 C C . ARG A 1 98 ? 0.137 -21.779 13.598 1.00 57.97 98 ARG A C 1
ATOM 641 O O . ARG A 1 98 ? -1.016 -22.070 13.909 1.00 57.97 98 ARG A O 1
ATOM 648 N N . ARG A 1 99 ? 0.424 -20.687 12.887 1.00 66.38 99 ARG A N 1
ATOM 649 C CA . ARG A 1 99 ? -0.608 -19.876 12.237 1.00 66.38 99 ARG A CA 1
ATOM 650 C C . ARG A 1 99 ? -0.725 -20.395 10.812 1.00 66.38 99 ARG A C 1
ATOM 652 O O . ARG A 1 99 ? -0.015 -19.927 9.933 1.00 66.38 99 ARG A O 1
ATOM 659 N N . GLY A 1 100 ? -1.586 -21.394 10.610 1.00 70.19 100 GLY A N 1
ATOM 660 C CA . GLY A 1 100 ? -1.889 -21.895 9.270 1.00 70.19 100 GLY A CA 1
ATOM 661 C C . GLY A 1 100 ? -2.179 -20.736 8.312 1.00 70.19 100 GLY A C 1
ATOM 662 O O . GLY A 1 100 ? -2.806 -19.746 8.704 1.00 70.19 100 GLY A O 1
ATOM 663 N N . TYR A 1 101 ? -1.679 -20.832 7.080 1.00 71.62 101 TYR A N 1
ATOM 664 C CA . TYR A 1 101 ? -1.900 -19.803 6.072 1.00 71.62 101 TYR A CA 1
ATOM 665 C C . TYR A 1 101 ? -3.405 -19.651 5.826 1.00 71.62 101 TYR A C 1
ATOM 667 O O . TYR A 1 101 ? -4.084 -20.601 5.435 1.00 71.62 101 TYR A O 1
ATOM 675 N N . ARG A 1 102 ? -3.941 -18.457 6.094 1.00 79.62 102 ARG A N 1
ATOM 676 C CA . ARG A 1 102 ? -5.338 -18.130 5.813 1.00 79.62 102 ARG A CA 1
ATOM 677 C C . ARG A 1 102 ? -5.378 -17.330 4.522 1.00 79.62 102 ARG A C 1
ATOM 679 O O . ARG A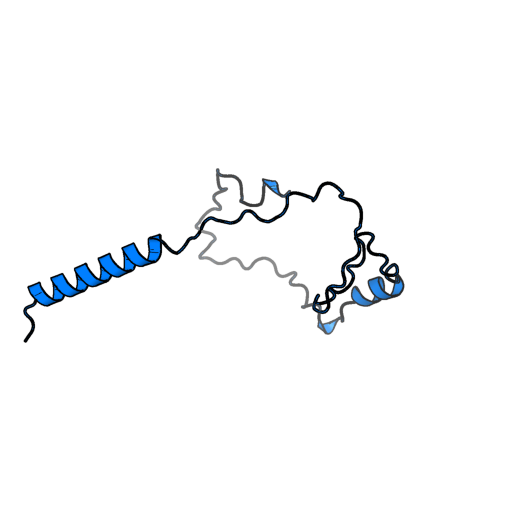 1 102 ? -5.040 -16.150 4.535 1.00 79.62 102 ARG A O 1
ATOM 686 N N . VAL A 1 103 ? -5.806 -17.980 3.442 1.00 81.62 103 VAL A N 1
ATOM 687 C CA . VAL A 1 103 ? -6.076 -17.327 2.156 1.00 81.62 103 VAL A CA 1
ATOM 688 C C . VAL A 1 103 ? -7.091 -16.197 2.397 1.00 81.62 103 VAL A C 1
ATOM 690 O O . VAL A 1 103 ? -8.179 -16.473 2.925 1.00 81.62 103 VAL A O 1
ATOM 693 N N . PRO A 1 104 ? -6.755 -14.933 2.086 1.00 83.00 104 PRO A N 1
ATOM 694 C CA . PRO A 1 104 ? -7.709 -13.832 2.144 1.00 83.00 104 PRO A CA 1
ATOM 695 C C . PRO A 1 104 ? -8.911 -14.114 1.237 1.00 83.00 104 PRO A C 1
ATOM 697 O O . PRO A 1 104 ? -8.757 -14.617 0.131 1.00 83.00 104 PRO A O 1
ATOM 700 N N . LYS A 1 105 ? -10.124 -13.816 1.718 1.00 87.12 105 LYS A N 1
ATOM 701 C CA . LYS A 1 105 ? -11.342 -13.910 0.891 1.00 87.12 105 LYS A CA 1
ATOM 702 C C . LYS A 1 105 ? -11.562 -12.678 0.018 1.00 87.12 105 LYS A C 1
ATOM 704 O O . LYS A 1 105 ? -12.415 -12.701 -0.860 1.00 87.12 105 LYS A O 1
ATOM 709 N N . GLU A 1 106 ? -10.843 -11.607 0.318 1.00 88.44 106 GLU A N 1
ATOM 710 C CA . GLU A 1 106 ? -10.851 -10.377 -0.456 1.00 88.44 106 GLU A CA 1
ATOM 711 C C . GLU A 1 106 ? -9.716 -10.437 -1.482 1.0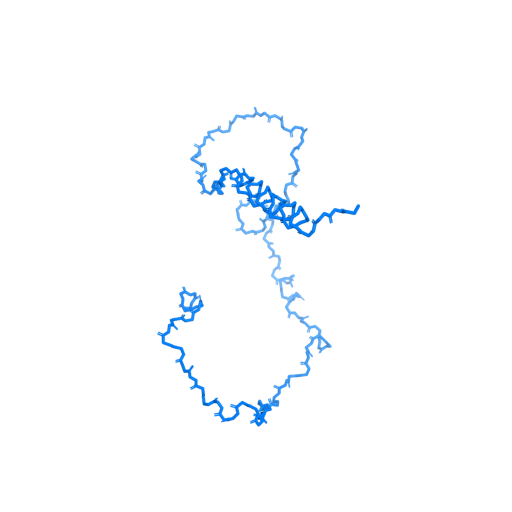0 88.44 106 GLU A C 1
ATOM 713 O O . GLU A 1 106 ? -8.659 -10.997 -1.163 1.00 88.44 106 GLU A O 1
ATOM 718 N N . PRO A 1 107 ? -9.930 -9.894 -2.693 1.00 87.25 107 PRO A N 1
ATOM 719 C CA . PRO A 1 107 ? -8.905 -9.859 -3.723 1.00 87.25 107 PRO A CA 1
ATOM 720 C C . PRO A 1 107 ? -7.686 -9.084 -3.229 1.00 87.25 107 PRO A C 1
ATOM 722 O O . PRO A 1 107 ? -7.800 -8.097 -2.490 1.00 87.25 107 PRO A O 1
ATOM 725 N N . PHE A 1 108 ? -6.507 -9.542 -3.631 1.00 85.31 108 PHE A N 1
ATOM 726 C CA . PHE A 1 108 ? -5.281 -8.832 -3.324 1.00 85.31 108 PHE A CA 1
ATOM 727 C C . PHE A 1 108 ? -5.250 -7.521 -4.115 1.00 85.31 108 PHE A C 1
ATOM 729 O O . PHE A 1 108 ? -5.775 -7.422 -5.220 1.00 85.31 108 PHE A O 1
ATOM 736 N N . ILE A 1 109 ? -4.604 -6.496 -3.561 1.00 84.62 109 ILE A N 1
ATOM 737 C CA . ILE A 1 109 ? -4.573 -5.143 -4.148 1.00 84.62 109 ILE A CA 1
ATOM 738 C C . ILE A 1 109 ? -3.993 -5.151 -5.579 1.00 84.62 109 ILE A C 1
ATOM 740 O O . ILE A 1 109 ? -4.267 -4.241 -6.357 1.00 84.62 109 ILE A O 1
ATOM 744 N N . LEU A 1 110 ? -3.216 -6.181 -5.934 1.00 83.81 110 LEU A N 1
ATOM 745 C CA . LEU A 1 110 ? -2.599 -6.345 -7.252 1.00 83.81 110 LEU A CA 1
ATOM 746 C C . LEU A 1 110 ? -3.351 -7.292 -8.200 1.00 83.81 110 LEU A C 1
ATOM 748 O O . LEU A 1 110 ? -2.968 -7.365 -9.361 1.00 83.81 110 LEU A O 1
ATOM 752 N N . ASP A 1 111 ? -4.419 -7.965 -7.761 1.00 84.75 111 ASP A N 1
ATOM 753 C CA . ASP A 1 111 ? -5.252 -8.802 -8.638 1.00 84.75 111 ASP A CA 1
ATOM 754 C C . ASP A 1 111 ? -5.777 -8.068 -9.890 1.00 84.75 111 ASP A C 1
ATOM 756 O O . ASP A 1 111 ? -5.871 -8.709 -10.931 1.00 84.75 111 ASP A O 1
ATOM 760 N N . PRO A 1 112 ? -6.089 -6.751 -9.875 1.00 84.75 112 PRO A N 1
ATOM 761 C CA . PRO A 1 112 ? -6.490 -6.052 -11.099 1.00 84.75 112 PRO A CA 1
ATOM 762 C C . PRO A 1 112 ? -5.323 -5.649 -12.019 1.00 84.75 112 PRO A C 1
ATOM 764 O O . PRO A 1 112 ? -5.569 -5.027 -13.051 1.00 84.75 112 PRO A O 1
ATOM 767 N N . LEU A 1 113 ? -4.068 -5.917 -11.639 1.00 80.88 113 LEU A N 1
ATOM 768 C CA . LEU A 1 113 ? -2.867 -5.555 -12.408 1.00 80.88 113 LEU A CA 1
ATOM 769 C C . LEU A 1 113 ? -2.192 -6.754 -13.096 1.00 80.88 113 LEU A C 1
ATOM 771 O O . LEU A 1 113 ? -1.218 -6.547 -13.822 1.00 80.88 113 LEU A O 1
ATOM 775 N N . LEU A 1 114 ? -2.670 -7.973 -12.840 1.00 71.38 114 LEU A N 1
ATOM 776 C CA . LEU A 1 114 ? -2.194 -9.232 -13.421 1.00 71.38 114 LEU A CA 1
ATOM 777 C C . LEU A 1 114 ? -3.181 -9.731 -14.481 1.00 71.38 114 LEU A C 1
ATOM 779 O O . LEU A 1 114 ? -2.698 -10.321 -15.473 1.00 71.38 114 LEU A O 1
#

pLDDT: mean 70.72, std 13.11, range [38.56, 95.19]

InterPro domains:
  IPR032831 LPS-assembly lipoprotein LptM, conserved region [NF047847] (7-33)

Organism: NCBI:txid418223

Radius of gyration: 29.81 Å; chains: 1; bounding box: 41×57×74 Å

Foldseek 3Di:
DQDPVNVVVVVVVVVVVVVVVVVPPPDPPPPPVPVDDDDDDDDDDDDPDDPPDPDDAPPPRPDPHDDPVVVVVVVPDDPVRDDDDCPDDPPDDPVVPVVPDDDDPDDDPCPVVD